Protein AF-A0A1A2ZAD2-F1 (afdb_monomer)

Structure (mmCIF, N/CA/C/O backbone):
data_AF-A0A1A2ZAD2-F1
#
_entry.id   AF-A0A1A2ZAD2-F1
#
loop_
_atom_site.group_PDB
_atom_site.id
_atom_site.type_symbol
_atom_site.label_atom_id
_atom_site.label_alt_id
_atom_site.label_comp_id
_atom_site.label_asym_id
_atom_site.label_entity_id
_atom_site.label_seq_id
_atom_site.pdbx_PDB_ins_code
_atom_site.Cartn_x
_atom_site.Cartn_y
_atom_site.Cartn_z
_atom_site.occupancy
_atom_site.B_iso_or_equiv
_atom_site.auth_seq_id
_atom_site.auth_comp_id
_atom_site.auth_asym_id
_atom_site.auth_atom_id
_atom_site.pdbx_PDB_model_num
ATOM 1 N N . MET A 1 1 ? -36.054 3.143 12.274 1.00 44.72 1 MET A N 1
ATOM 2 C CA . MET A 1 1 ? -34.634 2.884 12.582 1.00 44.72 1 MET A CA 1
ATOM 3 C C . MET A 1 1 ? -34.033 2.183 11.371 1.00 44.72 1 MET A C 1
ATOM 5 O O . MET A 1 1 ? -34.510 1.092 11.079 1.00 44.72 1 MET A O 1
ATOM 9 N N . PRO A 1 2 ? -33.107 2.775 10.603 1.00 43.25 2 PRO A N 1
ATOM 10 C CA . PRO A 1 2 ? -32.398 2.012 9.583 1.00 43.25 2 PRO A CA 1
ATOM 11 C C . PRO A 1 2 ? -31.414 1.070 10.286 1.00 43.25 2 PRO A C 1
ATOM 13 O O . PRO A 1 2 ? -30.566 1.499 11.063 1.00 43.25 2 PRO A O 1
ATOM 16 N N . THR A 1 3 ? -31.582 -0.229 10.075 1.00 46.31 3 THR A N 1
ATOM 17 C CA . THR A 1 3 ? -30.638 -1.258 10.509 1.00 46.31 3 THR A CA 1
ATOM 18 C C . THR A 1 3 ? -29.431 -1.220 9.578 1.00 46.31 3 THR A C 1
ATOM 20 O O . THR A 1 3 ? -29.553 -1.602 8.414 1.00 46.31 3 THR A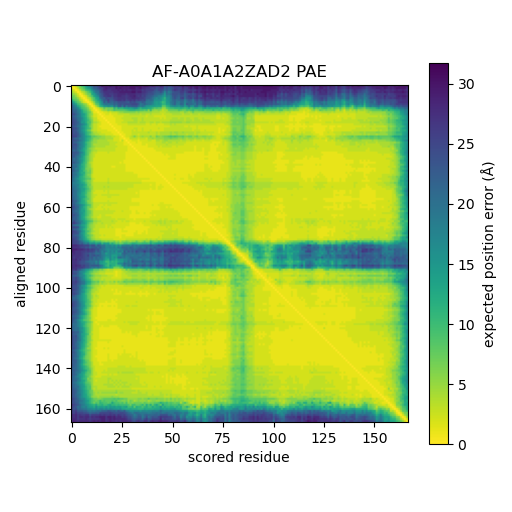 O 1
ATOM 23 N N . SER A 1 4 ? -28.281 -0.750 10.070 1.00 43.94 4 SER A N 1
ATOM 24 C CA . SER A 1 4 ? -27.001 -0.950 9.384 1.00 43.94 4 SER A CA 1
ATOM 25 C C . SER A 1 4 ? -26.745 -2.446 9.262 1.00 43.94 4 SER A C 1
ATOM 27 O O . SER A 1 4 ? -26.632 -3.148 10.267 1.00 43.94 4 SER A O 1
ATOM 29 N N . VAL A 1 5 ? -26.679 -2.931 8.028 1.00 46.56 5 VAL A N 1
ATOM 30 C CA . VAL A 1 5 ? -26.198 -4.278 7.728 1.00 46.56 5 VAL A CA 1
ATOM 31 C C . VAL A 1 5 ? -24.682 -4.259 7.957 1.00 46.56 5 VAL A C 1
ATOM 33 O O . VAL A 1 5 ? -24.026 -3.354 7.436 1.00 46.56 5 VAL A O 1
ATOM 36 N N . PRO A 1 6 ? -24.104 -5.185 8.741 1.00 48.28 6 PRO A N 1
ATOM 37 C CA . PRO A 1 6 ? -22.655 -5.307 8.839 1.00 48.28 6 PRO A CA 1
ATOM 38 C C . PRO A 1 6 ? -22.081 -5.541 7.439 1.00 48.28 6 PRO A C 1
ATOM 40 O O . PRO A 1 6 ? -22.598 -6.381 6.698 1.00 48.28 6 PRO A O 1
ATOM 43 N N . GLY A 1 7 ? -21.040 -4.792 7.070 1.00 44.22 7 GLY A N 1
ATOM 44 C CA . GLY A 1 7 ? -20.277 -5.073 5.855 1.00 44.22 7 GLY A CA 1
ATOM 45 C C . GLY A 1 7 ? -19.719 -6.505 5.875 1.00 44.22 7 GLY A C 1
ATOM 46 O O . GLY A 1 7 ? -19.648 -7.119 6.947 1.00 44.22 7 GLY A O 1
ATOM 47 N N . PRO A 1 8 ? -19.345 -7.066 4.712 1.00 48.44 8 PRO A N 1
ATOM 48 C CA . PRO A 1 8 ? -18.717 -8.381 4.669 1.00 48.44 8 PRO A CA 1
ATOM 49 C C . PRO A 1 8 ? -17.491 -8.409 5.598 1.00 48.44 8 PRO A C 1
ATOM 51 O O . PRO A 1 8 ? -16.818 -7.385 5.749 1.00 48.44 8 PRO A O 1
ATOM 54 N N . PRO A 1 9 ? -17.199 -9.549 6.247 1.00 51.38 9 PRO A N 1
ATOM 55 C CA . PRO A 1 9 ? -16.017 -9.662 7.087 1.00 51.38 9 PRO A CA 1
ATOM 56 C C . PRO A 1 9 ? -14.771 -9.314 6.268 1.00 51.38 9 PRO A C 1
ATOM 58 O O . PRO A 1 9 ? -14.622 -9.765 5.130 1.00 51.38 9 PRO A O 1
ATOM 61 N N . ALA A 1 10 ? -13.893 -8.498 6.854 1.00 56.34 10 ALA A N 1
ATOM 62 C CA . ALA A 1 10 ? -12.577 -8.199 6.305 1.00 56.34 10 ALA A CA 1
ATOM 63 C C . ALA A 1 10 ? -11.880 -9.512 5.923 1.00 56.34 10 ALA A C 1
ATOM 65 O O . ALA A 1 10 ? -11.734 -10.399 6.768 1.00 56.34 10 ALA A O 1
ATOM 66 N N . SER A 1 11 ? -11.490 -9.659 4.655 1.00 65.06 11 SER A N 1
ATOM 67 C CA . SER A 1 11 ? -10.728 -10.836 4.236 1.00 65.06 11 SER A CA 1
ATOM 68 C C . SER A 1 11 ? -9.338 -10.742 4.849 1.00 65.06 11 SER A C 1
ATOM 70 O O . SER A 1 11 ? -8.653 -9.737 4.660 1.00 65.06 11 SER A O 1
ATOM 72 N N . GLN A 1 12 ? -8.960 -11.764 5.618 1.00 80.38 12 GLN A N 1
ATOM 73 C CA . GLN A 1 12 ? -7.599 -11.922 6.125 1.00 80.38 12 GLN A CA 1
ATOM 74 C C . GLN A 1 12 ? -6.603 -11.978 4.952 1.00 80.38 12 GLN A C 1
ATOM 76 O O . GLN A 1 12 ? -7.011 -12.361 3.849 1.00 80.38 12 GLN A O 1
ATOM 81 N N . PRO A 1 13 ? -5.320 -11.632 5.178 1.00 86.38 13 P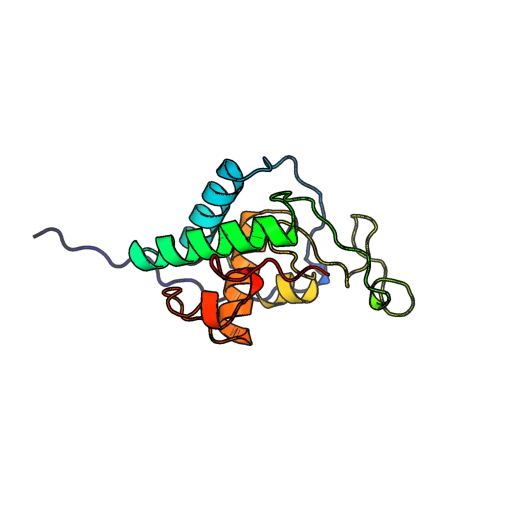RO A N 1
ATOM 82 C CA . PRO A 1 13 ? -4.285 -11.823 4.167 1.00 86.38 13 PRO A CA 1
ATOM 83 C C . PRO A 1 13 ? -4.314 -13.266 3.649 1.00 86.38 13 PRO A C 1
ATOM 85 O O . PRO A 1 13 ? -4.480 -14.204 4.435 1.00 86.38 13 PRO A O 1
ATOM 88 N N . ALA A 1 14 ? -4.151 -13.451 2.341 1.00 93.06 14 ALA A N 1
ATOM 89 C CA . ALA A 1 14 ? -4.018 -14.770 1.734 1.00 93.06 14 ALA A CA 1
ATOM 90 C C . ALA A 1 14 ? -2.701 -14.815 0.958 1.00 93.06 14 ALA A C 1
ATOM 92 O O . ALA A 1 14 ? -2.624 -14.233 -0.123 1.00 93.06 14 ALA A O 1
ATOM 93 N N . PRO A 1 15 ? -1.676 -15.503 1.488 1.00 96.19 15 PRO A N 1
ATOM 94 C CA . PRO A 1 15 ? -0.390 -15.595 0.822 1.00 96.19 15 PRO A CA 1
ATOM 95 C C . PRO A 1 15 ? -0.516 -16.168 -0.593 1.00 96.19 15 PRO A C 1
ATOM 97 O O . PRO A 1 15 ? -1.208 -17.169 -0.805 1.00 96.19 15 PRO A O 1
ATOM 100 N N . ILE A 1 16 ? 0.221 -15.587 -1.535 1.00 96.31 16 ILE A N 1
ATOM 101 C CA . ILE A 1 16 ? 0.441 -16.148 -2.872 1.00 96.31 16 ILE A CA 1
ATOM 102 C C . ILE A 1 16 ? 1.865 -16.719 -2.972 1.00 96.31 16 ILE A C 1
ATOM 104 O O . ILE A 1 16 ? 2.761 -16.277 -2.249 1.00 96.31 16 ILE A O 1
ATOM 108 N N . PRO A 1 17 ? 2.123 -17.709 -3.845 1.00 94.06 17 PRO A N 1
ATOM 109 C CA . PRO A 1 17 ? 3.487 -18.123 -4.161 1.00 94.06 17 PRO A CA 1
ATOM 110 C C . PRO A 1 17 ? 4.298 -16.958 -4.743 1.00 94.06 17 PRO A C 1
ATOM 112 O O . PRO A 1 17 ? 3.786 -16.182 -5.547 1.00 94.06 17 PRO A O 1
ATOM 115 N N . VAL A 1 18 ? 5.577 -16.844 -4.373 1.00 90.56 18 VAL A N 1
ATOM 116 C CA . VAL A 1 18 ? 6.450 -15.748 -4.843 1.00 90.56 18 VAL A CA 1
ATOM 117 C C . VAL A 1 18 ? 6.627 -15.766 -6.368 1.00 90.56 18 VAL A C 1
ATOM 119 O O . VAL A 1 18 ? 6.774 -14.711 -6.976 1.00 90.56 18 VAL A O 1
ATOM 122 N N . ASP A 1 19 ? 6.566 -16.939 -7.005 1.00 90.44 19 ASP A N 1
ATOM 123 C CA . ASP A 1 19 ? 6.601 -17.076 -8.469 1.00 90.44 19 ASP A CA 1
ATOM 124 C C . ASP A 1 19 ? 5.338 -16.552 -9.178 1.00 90.44 19 ASP A C 1
ATOM 126 O O . ASP A 1 19 ? 5.356 -16.378 -10.393 1.00 90.44 19 ASP A O 1
ATOM 130 N N . GLN A 1 20 ? 4.263 -16.267 -8.433 1.00 94.00 20 GLN A N 1
ATOM 131 C CA . GLN A 1 20 ? 3.042 -15.645 -8.955 1.00 94.00 20 GLN A CA 1
ATOM 132 C C . GLN A 1 20 ? 3.024 -14.121 -8.803 1.00 94.00 20 GLN A C 1
ATOM 134 O O . GLN A 1 20 ? 2.030 -13.498 -9.183 1.00 94.00 20 GLN A O 1
ATOM 139 N N . VAL A 1 21 ? 4.074 -13.522 -8.232 1.00 94.81 21 VAL A N 1
ATOM 140 C CA . VAL A 1 21 ? 4.222 -12.064 -8.193 1.00 94.81 21 VAL A CA 1
ATOM 141 C C . VAL A 1 21 ? 4.547 -11.571 -9.595 1.00 94.81 21 VAL A C 1
ATOM 143 O O . VAL A 1 21 ? 5.486 -12.049 -10.228 1.00 94.81 21 VAL A O 1
ATOM 146 N N . ASP A 1 22 ? 3.761 -10.607 -10.057 1.00 95.88 22 ASP A N 1
ATOM 147 C CA . ASP A 1 22 ? 3.957 -9.934 -11.334 1.00 95.88 22 ASP A CA 1
ATOM 148 C 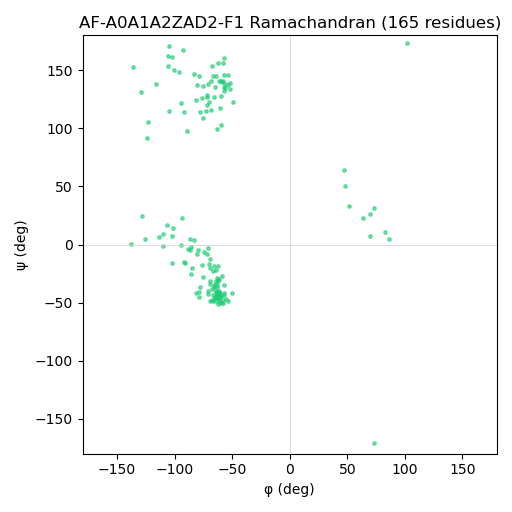C . ASP A 1 22 ? 4.735 -8.623 -11.136 1.00 95.88 22 ASP A C 1
ATOM 150 O O . ASP A 1 22 ? 4.643 -7.987 -10.080 1.00 95.88 22 ASP A O 1
ATOM 154 N N . TYR A 1 23 ? 5.525 -8.245 -12.141 1.00 94.88 23 TYR A N 1
ATOM 155 C CA . TYR A 1 23 ? 6.460 -7.117 -12.079 1.00 94.88 23 TYR A CA 1
ATOM 156 C C . TYR A 1 23 ? 6.279 -6.150 -13.256 1.00 94.88 23 TYR A C 1
ATOM 158 O O . TYR A 1 23 ? 7.211 -5.434 -13.622 1.00 94.88 23 TYR A O 1
ATOM 166 N N . ASP A 1 24 ? 5.097 -6.110 -13.872 1.00 95.50 24 ASP A N 1
ATOM 167 C CA . ASP A 1 24 ? 4.826 -5.151 -14.939 1.00 95.50 24 ASP A CA 1
ATOM 168 C C . ASP A 1 24 ? 4.669 -3.735 -14.367 1.00 95.50 24 ASP A C 1
ATOM 170 O O . ASP A 1 24 ? 3.723 -3.434 -13.637 1.00 95.50 24 ASP A O 1
ATOM 174 N N . GLN A 1 25 ? 5.585 -2.830 -14.716 1.00 94.00 25 GLN A N 1
ATOM 175 C CA . GLN A 1 25 ? 5.431 -1.417 -14.376 1.00 94.00 25 GLN A CA 1
ATOM 176 C C . GLN A 1 25 ? 4.128 -0.864 -14.958 1.00 94.00 25 GLN A C 1
ATOM 178 O O . GLN A 1 25 ? 3.726 -1.167 -16.084 1.00 94.00 25 GLN A O 1
ATOM 183 N N . THR A 1 26 ? 3.458 -0.023 -14.181 1.00 92.88 26 THR A N 1
ATOM 184 C CA . THR A 1 26 ? 2.110 0.444 -14.504 1.00 92.88 26 THR A CA 1
ATOM 185 C C . THR A 1 26 ? 2.126 1.865 -15.064 1.00 92.88 26 THR A C 1
ATOM 187 O O . THR A 1 26 ? 3.075 2.621 -14.880 1.00 92.88 26 THR A O 1
ATOM 190 N N . SER A 1 27 ? 1.046 2.271 -15.736 1.00 95.25 27 SER A N 1
ATOM 191 C CA . SER A 1 27 ? 0.808 3.682 -16.104 1.00 95.25 27 SER A CA 1
ATOM 192 C C . SER A 1 27 ? -0.040 4.420 -15.058 1.00 95.25 27 SER A C 1
ATOM 194 O O . SER A 1 27 ? -0.718 5.394 -15.386 1.00 95.25 27 SER A O 1
ATOM 196 N N . ASN A 1 28 ? -0.056 3.923 -13.816 1.00 95.75 28 ASN A N 1
ATOM 197 C CA . ASN A 1 28 ? -0.818 4.522 -12.728 1.00 95.75 28 ASN A CA 1
ATOM 198 C C . ASN A 1 28 ? -0.289 5.924 -12.408 1.00 95.75 28 ASN A C 1
ATOM 200 O O . ASN A 1 28 ? 0.908 6.196 -12.493 1.00 95.75 28 ASN A O 1
ATOM 204 N N . ALA A 1 29 ? -1.197 6.826 -12.037 1.00 96.88 29 ALA A N 1
ATOM 205 C CA . ALA A 1 29 ? -0.831 8.191 -11.692 1.00 96.88 29 ALA A CA 1
ATOM 206 C C . ALA A 1 29 ? 0.036 8.217 -10.425 1.00 96.88 29 ALA A C 1
ATOM 208 O O . ALA A 1 29 ? -0.291 7.552 -9.440 1.00 96.88 29 ALA A O 1
ATOM 209 N N . ALA A 1 30 ? 1.107 9.009 -10.464 1.00 96.44 30 ALA A N 1
ATOM 210 C CA . ALA A 1 30 ? 1.959 9.315 -9.322 1.00 96.44 30 ALA A CA 1
ATOM 211 C C . ALA A 1 30 ? 1.499 10.597 -8.612 1.00 96.44 30 ALA A C 1
ATOM 213 O O . ALA A 1 30 ? 0.711 11.384 -9.145 1.00 96.44 30 ALA A O 1
ATOM 214 N N . GLY A 1 31 ? 2.039 10.834 -7.419 1.00 97.25 31 GLY A N 1
ATOM 215 C CA . GLY A 1 31 ? 1.789 12.048 -6.648 1.00 97.25 31 GLY A CA 1
ATOM 216 C C . GLY A 1 31 ? 0.779 11.872 -5.508 1.00 97.25 31 GLY A C 1
ATOM 217 O O . GLY A 1 31 ? 0.161 10.814 -5.350 1.00 97.25 31 GLY A O 1
ATOM 218 N N . PRO A 1 32 ? 0.617 12.917 -4.679 1.00 96.31 32 PRO A N 1
ATOM 219 C CA . PRO A 1 32 ? -0.097 12.815 -3.410 1.00 96.31 32 PRO A CA 1
ATOM 220 C C . PRO A 1 32 ? -1.595 12.551 -3.582 1.00 96.31 32 PRO A C 1
ATOM 222 O O . PRO A 1 32 ? -2.168 11.784 -2.818 1.00 96.31 32 PRO A O 1
ATOM 225 N N . GLU A 1 33 ? -2.244 13.158 -4.577 1.00 97.56 33 GLU A N 1
ATOM 226 C CA . GLU A 1 33 ? -3.689 13.001 -4.796 1.00 97.56 33 GLU A CA 1
ATOM 227 C C . GLU A 1 33 ? -4.040 11.574 -5.230 1.00 97.56 33 GLU A C 1
ATOM 229 O O . GLU A 1 33 ? -4.907 10.948 -4.624 1.00 97.56 33 GLU A O 1
ATOM 234 N N . ALA A 1 34 ? -3.311 11.033 -6.211 1.00 97.94 34 ALA A N 1
ATOM 235 C CA . ALA A 1 34 ? -3.483 9.652 -6.656 1.00 97.94 34 ALA A CA 1
ATOM 236 C C . ALA A 1 34 ? -3.172 8.656 -5.530 1.00 97.94 34 ALA A C 1
ATOM 238 O O . ALA A 1 34 ? -3.919 7.709 -5.309 1.00 97.94 34 ALA A O 1
ATOM 239 N N . THR A 1 35 ? -2.117 8.913 -4.752 1.00 98.19 35 THR A N 1
ATOM 240 C CA . THR A 1 35 ? -1.755 8.056 -3.617 1.00 98.19 35 THR A CA 1
ATOM 241 C C . THR A 1 35 ? -2.863 7.975 -2.571 1.00 98.19 35 THR A C 1
ATOM 243 O O . THR A 1 35 ? -3.162 6.885 -2.090 1.00 98.19 35 THR A O 1
ATOM 246 N N . ARG A 1 36 ? -3.516 9.096 -2.242 1.00 98.38 36 ARG A N 1
ATOM 247 C CA . ARG A 1 36 ? -4.649 9.100 -1.301 1.00 98.38 36 ARG A CA 1
ATOM 248 C C . ARG A 1 36 ? -5.813 8.255 -1.816 1.00 98.38 36 ARG A C 1
ATOM 250 O O . ARG A 1 36 ? -6.405 7.523 -1.032 1.00 98.38 36 ARG A O 1
ATOM 257 N N . ASP A 1 37 ? -6.103 8.311 -3.113 1.00 98.56 37 ASP A N 1
ATOM 258 C CA . ASP A 1 37 ? -7.128 7.463 -3.732 1.00 98.56 37 ASP A CA 1
ATOM 259 C C . ASP A 1 37 ? -6.775 5.969 -3.614 1.00 98.56 37 ASP A C 1
ATOM 261 O O . ASP A 1 37 ? -7.595 5.171 -3.162 1.00 98.56 37 ASP A O 1
ATOM 265 N N . TYR A 1 38 ? -5.523 5.585 -3.888 1.00 98.69 38 TYR A N 1
ATOM 266 C CA . TYR A 1 38 ? -5.088 4.192 -3.733 1.00 98.69 38 TYR A CA 1
ATOM 267 C C . TYR A 1 38 ? -5.107 3.710 -2.278 1.00 98.69 38 TYR A C 1
ATOM 269 O O . TYR A 1 38 ? -5.449 2.554 -2.026 1.00 98.69 38 TYR A O 1
ATOM 277 N N . ILE A 1 39 ? -4.766 4.577 -1.315 1.00 98.69 39 ILE A N 1
ATOM 278 C CA . ILE A 1 39 ? -4.887 4.259 0.114 1.00 98.69 39 ILE A CA 1
ATOM 279 C C . ILE A 1 39 ? -6.353 3.990 0.463 1.00 98.69 39 ILE A C 1
ATOM 281 O O . ILE A 1 39 ? -6.647 2.992 1.117 1.00 98.69 39 ILE A O 1
ATOM 285 N N . ASP A 1 40 ? -7.279 4.833 0.004 1.00 98.44 40 ASP A N 1
ATOM 286 C CA . ASP A 1 40 ? -8.711 4.660 0.257 1.00 98.44 40 ASP A CA 1
ATOM 287 C C . ASP A 1 40 ? -9.240 3.336 -0.330 1.00 98.44 40 ASP A C 1
ATOM 289 O O . ASP A 1 40 ? -9.894 2.553 0.365 1.00 98.44 40 ASP A O 1
ATOM 293 N N . GLN A 1 41 ? -8.838 3.010 -1.563 1.00 98.50 41 GLN A N 1
ATOM 294 C CA . GLN A 1 41 ? -9.145 1.725 -2.197 1.00 98.50 41 GLN A CA 1
ATOM 295 C C . GLN A 1 41 ? -8.545 0.530 -1.438 1.00 98.50 41 GLN A C 1
ATOM 297 O O . GLN A 1 41 ? -9.205 -0.498 -1.277 1.00 98.50 41 GLN A O 1
ATOM 302 N N . ALA A 1 42 ? -7.310 0.634 -0.939 1.00 98.44 42 ALA A N 1
ATOM 303 C CA . ALA A 1 42 ? -6.695 -0.422 -0.134 1.00 98.44 42 ALA A CA 1
ATOM 304 C C . ALA A 1 42 ? -7.457 -0.636 1.185 1.00 98.44 42 ALA A C 1
ATOM 306 O O . ALA A 1 42 ? -7.703 -1.777 1.585 1.00 98.44 42 ALA A O 1
ATOM 307 N N . LEU A 1 43 ? -7.909 0.446 1.827 1.00 98.00 43 LEU A N 1
ATOM 308 C CA . LEU A 1 43 ? -8.744 0.388 3.029 1.00 98.00 43 LEU A CA 1
ATOM 309 C C . LEU A 1 43 ? -10.097 -0.283 2.757 1.00 98.00 43 LEU A C 1
ATOM 311 O O . LEU A 1 43 ? -10.566 -1.055 3.599 1.00 98.00 43 LEU A O 1
ATOM 315 N N . ASP A 1 44 ? -10.692 -0.073 1.580 1.00 97.50 44 ASP A N 1
ATOM 316 C CA . ASP A 1 44 ? -11.892 -0.800 1.148 1.00 97.50 44 ASP A CA 1
ATOM 317 C C . ASP A 1 44 ? -11.630 -2.298 0.983 1.00 97.50 44 ASP A C 1
ATOM 319 O O . ASP A 1 44 ? -12.402 -3.119 1.482 1.00 97.50 44 ASP A O 1
ATOM 323 N N . LYS A 1 45 ? -10.514 -2.673 0.347 1.00 96.75 45 LYS A N 1
ATOM 324 C CA . LYS A 1 45 ? -10.112 -4.082 0.172 1.00 96.75 45 LYS A CA 1
ATOM 325 C C . LYS A 1 45 ? -9.844 -4.775 1.499 1.00 96.75 45 LYS A C 1
ATOM 327 O O . LYS A 1 45 ? -10.155 -5.956 1.656 1.00 96.75 45 LYS A O 1
ATOM 332 N N . LEU A 1 46 ? -9.309 -4.030 2.458 1.00 95.44 46 LEU A N 1
ATOM 333 C CA . LEU A 1 46 ? -9.114 -4.491 3.821 1.00 95.44 46 LEU A CA 1
ATOM 334 C C . LEU A 1 46 ? -10.421 -4.507 4.611 1.00 95.44 46 LEU A C 1
ATOM 336 O O . LEU A 1 46 ? -10.456 -5.153 5.648 1.00 95.44 46 LEU A O 1
ATOM 340 N N . GLY A 1 47 ? -11.485 -3.819 4.190 1.00 96.00 47 GLY A N 1
ATOM 341 C CA . GLY A 1 47 ? -12.742 -3.696 4.938 1.00 96.00 47 GLY A CA 1
ATOM 342 C C . GLY A 1 47 ? -12.643 -2.775 6.161 1.00 96.00 47 GLY A C 1
ATOM 343 O O . GLY A 1 47 ? -13.275 -3.039 7.187 1.00 96.00 47 GLY A O 1
ATOM 344 N N . ILE A 1 48 ? -11.793 -1.745 6.114 1.00 95.88 48 ILE A N 1
ATOM 345 C CA . ILE A 1 48 ? -11.672 -0.724 7.167 1.00 95.88 48 ILE A CA 1
ATOM 346 C C . ILE A 1 48 ? -12.665 0.396 6.852 1.00 95.88 48 ILE A C 1
ATOM 348 O O . ILE A 1 48 ? -12.389 1.277 6.043 1.00 95.88 48 ILE A O 1
ATOM 352 N N . THR A 1 49 ? -13.837 0.361 7.483 1.00 95.69 49 THR A N 1
ATOM 353 C CA . THR A 1 49 ? -14.930 1.313 7.205 1.00 95.69 49 THR A CA 1
ATOM 354 C C . THR A 1 49 ? -15.072 2.420 8.247 1.00 95.69 49 THR A C 1
ATOM 356 O O . THR A 1 49 ? -15.766 3.402 7.999 1.00 95.69 49 THR A O 1
ATOM 359 N N . ASP A 1 50 ? -14.466 2.264 9.427 1.00 97.19 50 ASP A N 1
ATOM 360 C CA . ASP A 1 50 ? -14.499 3.296 10.466 1.00 97.19 50 ASP A CA 1
ATOM 361 C C . ASP A 1 50 ? -13.738 4.548 10.006 1.00 97.19 50 ASP A C 1
ATOM 363 O O . ASP A 1 50 ? -12.580 4.467 9.600 1.00 97.19 50 ASP A O 1
ATOM 367 N N . LEU A 1 51 ? -14.387 5.711 10.072 1.00 96.69 51 LEU A N 1
ATOM 368 C CA . LEU A 1 51 ? -13.839 6.952 9.519 1.00 96.69 51 LEU A CA 1
ATOM 369 C C . LEU A 1 51 ? -12.582 7.422 10.259 1.00 96.69 51 LEU A C 1
ATOM 371 O O . LEU A 1 51 ? -11.664 7.941 9.627 1.00 96.69 51 LEU A O 1
ATOM 375 N N . ALA A 1 52 ? -12.517 7.230 11.580 1.00 97.12 52 ALA A N 1
ATOM 376 C CA . ALA A 1 52 ? -11.347 7.625 12.356 1.00 97.12 52 ALA A CA 1
ATOM 377 C C . ALA A 1 52 ? -10.152 6.713 12.050 1.00 97.12 52 ALA A C 1
ATOM 379 O O . ALA A 1 52 ? -9.034 7.200 11.890 1.00 97.12 52 ALA A O 1
ATOM 380 N N . ALA A 1 53 ? -10.392 5.408 11.902 1.00 97.25 53 ALA A N 1
ATOM 381 C CA . ALA A 1 53 ? -9.382 4.460 11.458 1.00 97.25 53 ALA A CA 1
ATOM 382 C C . ALA A 1 53 ? -8.863 4.806 10.060 1.00 97.25 53 ALA A C 1
ATOM 384 O O . ALA A 1 53 ? -7.651 4.913 9.871 1.00 97.25 53 ALA A O 1
ATOM 385 N N . ARG A 1 54 ? -9.763 5.041 9.095 1.00 98.25 54 ARG A N 1
ATOM 386 C CA . ARG A 1 54 ? -9.376 5.427 7.729 1.00 98.25 54 ARG A CA 1
ATOM 387 C C . ARG A 1 54 ? -8.523 6.688 7.722 1.00 98.25 54 ARG A C 1
ATOM 389 O O . ARG A 1 54 ? -7.500 6.704 7.052 1.00 98.25 54 ARG A O 1
ATOM 396 N N . GLN A 1 55 ? -8.890 7.704 8.506 1.00 97.62 55 GLN A N 1
ATOM 397 C CA . GLN A 1 55 ? -8.112 8.939 8.605 1.00 97.62 55 GLN A CA 1
ATOM 398 C C . GLN A 1 55 ? -6.685 8.687 9.122 1.00 97.62 55 GLN A C 1
ATOM 400 O O . GLN A 1 55 ? -5.731 9.177 8.530 1.00 97.62 55 GLN A O 1
ATOM 405 N N . ARG A 1 56 ? -6.512 7.870 10.169 1.00 97.38 56 ARG A N 1
ATOM 406 C CA . ARG A 1 56 ? -5.177 7.552 10.717 1.00 97.38 56 ARG A CA 1
ATOM 407 C C . ARG A 1 56 ? -4.300 6.799 9.723 1.00 97.38 56 ARG A C 1
ATOM 409 O O . ARG A 1 56 ? -3.127 7.132 9.570 1.00 97.38 56 ARG A O 1
ATOM 416 N N . TRP A 1 57 ? -4.867 5.806 9.038 1.00 97.94 57 TRP A N 1
ATOM 417 C CA . TRP A 1 57 ? -4.158 5.095 7.975 1.00 97.94 57 TRP A CA 1
ATOM 418 C C . TRP A 1 57 ? -3.815 6.024 6.811 1.00 97.94 57 TRP A C 1
ATOM 420 O O . TRP A 1 57 ? -2.690 5.977 6.325 1.00 97.94 57 TRP A O 1
ATOM 430 N N . MET A 1 58 ? -4.745 6.895 6.407 1.00 98.12 58 MET A N 1
ATOM 431 C CA . MET A 1 58 ? -4.538 7.886 5.350 1.00 98.12 58 MET A CA 1
ATOM 432 C C . MET A 1 58 ? -3.362 8.807 5.662 1.00 98.12 58 MET A C 1
ATOM 434 O O . MET A 1 58 ? -2.474 8.968 4.825 1.00 98.12 58 MET A O 1
ATOM 438 N N . ASP A 1 59 ? -3.333 9.383 6.862 1.00 96.25 59 ASP A N 1
ATOM 439 C CA . ASP A 1 59 ? -2.267 10.295 7.272 1.00 96.25 59 ASP A CA 1
ATOM 440 C C . ASP A 1 59 ? -0.918 9.566 7.320 1.00 96.25 59 ASP A C 1
ATOM 442 O O . ASP A 1 59 ? 0.048 10.011 6.697 1.00 96.25 59 ASP A O 1
ATOM 446 N N . GLY A 1 60 ? -0.870 8.396 7.965 1.00 96.25 60 GLY A N 1
ATOM 447 C CA . GLY A 1 60 ? 0.367 7.629 8.097 1.00 96.25 60 GLY A CA 1
ATOM 448 C C . GLY A 1 60 ? 0.920 7.124 6.763 1.00 96.25 60 GLY A C 1
ATOM 449 O O . GLY A 1 60 ? 2.109 7.283 6.484 1.00 96.25 60 GLY A O 1
ATOM 450 N N . TYR A 1 61 ? 0.072 6.560 5.899 1.00 97.50 61 TYR A N 1
ATOM 451 C CA . TYR A 1 61 ? 0.517 6.031 4.606 1.00 97.50 61 TYR A CA 1
ATOM 452 C C . TYR A 1 61 ? 0.808 7.127 3.585 1.00 97.50 61 TYR A C 1
ATOM 454 O O . TYR A 1 61 ? 1.695 6.936 2.759 1.00 97.50 61 TYR A O 1
ATOM 462 N N . THR A 1 62 ? 0.160 8.293 3.655 1.00 96.75 62 THR A N 1
ATOM 463 C CA . THR A 1 62 ? 0.571 9.438 2.824 1.00 96.75 62 THR A CA 1
ATOM 464 C C . THR A 1 62 ? 2.000 9.861 3.180 1.00 96.75 62 THR A C 1
ATOM 466 O O . THR A 1 62 ? 2.831 10.040 2.294 1.00 96.75 62 THR A O 1
ATOM 469 N N . THR A 1 63 ? 2.337 9.956 4.469 1.00 94.31 63 THR A N 1
ATOM 470 C CA . THR A 1 63 ? 3.707 10.286 4.895 1.00 94.31 63 THR A CA 1
ATOM 471 C C . THR A 1 63 ? 4.710 9.194 4.542 1.00 94.31 63 THR A C 1
ATOM 473 O O . THR A 1 63 ? 5.796 9.501 4.051 1.00 94.31 63 THR A O 1
ATOM 476 N N . MET A 1 64 ? 4.358 7.928 4.766 1.00 94.25 64 MET A N 1
ATOM 477 C CA . MET A 1 64 ? 5.245 6.808 4.464 1.00 94.25 64 MET A CA 1
ATOM 478 C C . MET A 1 64 ? 5.555 6.746 2.965 1.00 94.25 64 MET A C 1
ATOM 480 O O . MET A 1 64 ? 6.714 6.760 2.578 1.00 94.25 64 MET A O 1
ATOM 484 N N . THR A 1 65 ? 4.536 6.776 2.105 1.00 95.81 65 THR A N 1
ATOM 485 C CA . THR A 1 65 ? 4.722 6.696 0.643 1.00 95.81 65 THR A CA 1
ATOM 486 C C . THR A 1 65 ? 5.501 7.883 0.069 1.00 95.81 65 THR A C 1
ATOM 488 O O . THR A 1 65 ? 6.283 7.704 -0.864 1.00 95.81 65 THR A O 1
ATOM 491 N N . LEU A 1 66 ? 5.384 9.082 0.653 1.00 95.38 66 LEU A N 1
ATOM 492 C CA . LEU A 1 66 ? 6.262 10.205 0.311 1.00 95.38 66 LEU A CA 1
ATOM 493 C C . LEU A 1 66 ? 7.738 9.860 0.537 1.00 95.38 66 LEU A C 1
ATOM 495 O O . LEU A 1 66 ? 8.572 10.130 -0.322 1.00 95.38 66 LEU A O 1
ATOM 499 N N . ARG A 1 67 ? 8.056 9.296 1.704 1.00 92.25 67 ARG A N 1
ATOM 500 C CA . ARG A 1 67 ? 9.432 8.984 2.114 1.00 92.25 67 ARG A CA 1
ATOM 501 C C . ARG A 1 67 ? 10.010 7.819 1.323 1.00 92.25 67 ARG A C 1
ATOM 503 O O . ARG A 1 67 ? 11.151 7.894 0.886 1.00 92.25 67 ARG A O 1
ATOM 510 N N . GLU A 1 68 ? 9.201 6.788 1.115 1.00 90.38 68 GLU A N 1
ATOM 511 C CA . GLU A 1 68 ? 9.630 5.531 0.509 1.00 90.38 68 GLU A CA 1
ATOM 512 C C . GLU A 1 68 ? 9.769 5.611 -1.015 1.00 90.38 68 GLU A C 1
ATOM 514 O O . GLU A 1 68 ? 10.656 4.991 -1.593 1.00 90.38 68 GLU A O 1
ATOM 519 N N . SER A 1 69 ? 8.890 6.354 -1.688 1.00 95.12 69 SER A N 1
ATOM 520 C CA . SER A 1 69 ? 8.797 6.318 -3.154 1.00 95.12 69 SER A CA 1
ATOM 521 C C . SER A 1 69 ? 8.615 7.684 -3.803 1.00 95.12 69 SER A C 1
ATOM 523 O O . SER A 1 69 ? 8.490 7.760 -5.021 1.00 95.12 69 SER A O 1
ATOM 525 N N . SER A 1 70 ? 8.558 8.775 -3.029 1.00 96.44 70 SER A N 1
ATOM 526 C CA . SER A 1 70 ? 8.137 10.087 -3.548 1.00 96.44 70 SER A CA 1
ATOM 527 C C . SER A 1 70 ? 6.797 10.024 -4.302 1.00 96.44 70 SER A C 1
ATOM 529 O O . SER A 1 70 ? 6.577 10.775 -5.253 1.00 96.44 70 SER A O 1
ATOM 531 N N . TYR A 1 71 ? 5.898 9.133 -3.858 1.00 97.44 71 TYR A N 1
ATOM 532 C CA . TYR A 1 71 ? 4.606 8.831 -4.484 1.00 97.44 71 TYR A CA 1
ATOM 533 C C . TYR A 1 71 ? 4.668 8.214 -5.891 1.00 97.44 71 TYR A C 1
ATOM 535 O O . TYR A 1 71 ? 3.699 8.345 -6.644 1.00 97.44 71 TYR A O 1
ATOM 543 N N . ASP A 1 72 ? 5.773 7.573 -6.268 1.00 97.88 72 ASP A N 1
ATOM 544 C CA . ASP A 1 72 ? 5.898 6.870 -7.547 1.00 97.88 72 ASP A CA 1
ATOM 545 C C . ASP A 1 72 ? 5.504 5.380 -7.413 1.00 97.88 72 ASP A C 1
ATOM 547 O O . ASP A 1 72 ? 6.209 4.611 -6.749 1.00 97.88 72 ASP A O 1
ATOM 551 N N . PRO A 1 73 ? 4.406 4.926 -8.056 1.00 96.94 73 PRO A N 1
ATOM 552 C CA . PRO A 1 73 ? 4.006 3.520 -8.057 1.00 96.94 73 PRO A CA 1
ATOM 553 C C . PRO A 1 73 ? 5.018 2.579 -8.709 1.00 96.94 73 PRO A C 1
ATOM 555 O O . PRO A 1 73 ? 4.950 1.382 -8.453 1.00 96.94 73 PRO A O 1
ATOM 558 N N . ASN A 1 74 ? 5.945 3.092 -9.522 1.00 96.88 74 ASN A N 1
ATOM 559 C CA . ASN A 1 74 ? 6.982 2.301 -10.182 1.00 96.88 74 ASN A CA 1
ATOM 560 C C . ASN A 1 74 ? 8.355 2.414 -9.506 1.00 96.88 74 ASN A C 1
ATOM 562 O O . ASN A 1 74 ? 9.327 1.871 -10.036 1.00 96.88 74 ASN A O 1
ATOM 566 N N . ALA A 1 75 ? 8.446 3.071 -8.342 1.00 96.12 75 ALA A N 1
ATOM 567 C CA . ALA A 1 75 ? 9.699 3.227 -7.614 1.00 96.12 75 ALA A CA 1
ATOM 568 C C . ALA A 1 75 ? 10.337 1.870 -7.300 1.00 96.12 75 ALA A C 1
ATOM 570 O O . ALA A 1 75 ? 9.671 0.948 -6.822 1.00 96.12 75 ALA A O 1
ATOM 571 N N . VAL A 1 76 ? 11.647 1.773 -7.512 1.00 93.50 76 VAL A N 1
ATOM 572 C CA . VAL A 1 76 ? 12.461 0.612 -7.148 1.00 93.50 76 VAL A CA 1
ATOM 573 C C . VAL A 1 76 ? 13.667 1.096 -6.365 1.00 93.50 76 VAL A C 1
ATOM 575 O O . VAL A 1 76 ? 14.363 2.003 -6.815 1.00 93.50 76 VAL A O 1
ATOM 578 N N . ASN A 1 77 ? 13.930 0.471 -5.222 1.00 89.19 77 ASN A N 1
ATOM 579 C CA . ASN A 1 77 ? 15.189 0.641 -4.508 1.00 89.19 77 ASN A CA 1
ATOM 580 C C . ASN A 1 77 ? 16.055 -0.610 -4.703 1.00 89.19 77 ASN A C 1
ATOM 582 O O . ASN A 1 77 ? 15.696 -1.709 -4.272 1.00 89.19 77 ASN A O 1
ATOM 586 N N . ASP A 1 78 ? 17.190 -0.437 -5.377 1.00 82.25 78 ASP A N 1
ATOM 587 C CA . ASP A 1 78 ? 18.120 -1.492 -5.788 1.00 82.25 78 ASP A CA 1
ATOM 588 C C . ASP A 1 78 ? 19.484 -1.421 -5.081 1.00 82.25 78 ASP A C 1
ATOM 590 O O . ASP A 1 78 ? 20.388 -2.197 -5.392 1.00 82.25 78 ASP A O 1
ATOM 594 N N . TRP A 1 79 ? 19.622 -0.527 -4.097 1.00 69.00 79 TRP A N 1
ATOM 595 C CA . TRP A 1 79 ? 20.875 -0.268 -3.385 1.00 69.00 79 TRP A CA 1
ATOM 596 C C . TRP A 1 79 ? 21.376 -1.456 -2.540 1.00 69.00 79 TRP A C 1
ATOM 598 O O . TRP A 1 79 ? 22.554 -1.512 -2.180 1.00 69.00 79 TRP A O 1
ATOM 608 N N . ASP A 1 80 ? 20.517 -2.426 -2.212 1.00 60.03 80 ASP A N 1
ATOM 609 C CA . ASP A 1 80 ? 20.902 -3.535 -1.338 1.00 60.03 80 ASP A CA 1
ATOM 610 C C . ASP A 1 80 ? 21.765 -4.586 -2.056 1.00 60.03 80 ASP A C 1
ATOM 612 O O . ASP A 1 80 ? 21.380 -5.167 -3.075 1.00 60.03 80 ASP A O 1
ATOM 616 N N . VAL A 1 81 ? 22.931 -4.885 -1.477 1.00 51.88 81 VAL A N 1
ATOM 617 C CA . VAL A 1 81 ? 23.928 -5.823 -2.019 1.00 51.88 81 VAL A CA 1
ATOM 618 C C . VAL A 1 81 ? 23.409 -7.266 -2.100 1.00 51.88 81 VAL A C 1
ATOM 620 O O . VAL A 1 81 ? 23.919 -8.049 -2.900 1.00 51.88 81 VAL A O 1
ATOM 623 N N . ASN A 1 82 ? 22.377 -7.627 -1.322 1.00 53.53 82 ASN A N 1
ATOM 624 C CA . ASN A 1 82 ? 21.702 -8.927 -1.425 1.00 53.53 82 ASN A CA 1
ATOM 625 C C . ASN A 1 82 ? 20.782 -9.046 -2.649 1.00 53.53 82 ASN A C 1
ATOM 627 O O . ASN A 1 82 ? 20.286 -10.134 -2.938 1.00 53.53 82 ASN A O 1
ATOM 631 N N . SER A 1 83 ? 20.578 -7.961 -3.398 1.00 55.56 83 SER A N 1
ATOM 632 C CA . SER A 1 83 ? 19.807 -7.957 -4.645 1.00 55.56 83 SER A CA 1
ATOM 633 C C . SER A 1 83 ? 20.610 -8.452 -5.853 1.00 55.56 83 SER A C 1
ATOM 635 O O . SER A 1 83 ? 20.037 -8.687 -6.922 1.00 55.56 83 SER A O 1
ATOM 637 N N . GLN A 1 84 ? 21.921 -8.660 -5.690 1.00 53.91 84 GLN A N 1
ATOM 638 C CA . GLN A 1 84 ? 22.820 -9.151 -6.733 1.00 53.91 84 GLN A CA 1
ATOM 639 C C . GLN A 1 84 ? 23.109 -10.661 -6.575 1.00 53.91 84 GLN A C 1
ATOM 641 O O . GLN A 1 84 ? 23.077 -11.197 -5.463 1.00 53.91 84 GLN A O 1
ATOM 646 N N . PRO A 1 85 ? 23.372 -11.390 -7.677 1.00 53.66 85 PRO A N 1
ATOM 647 C CA . PRO A 1 85 ? 23.794 -12.790 -7.615 1.00 53.66 85 PRO A CA 1
ATOM 648 C C . PRO A 1 85 ? 25.067 -12.952 -6.763 1.00 53.66 85 PRO A C 1
ATOM 650 O O . PRO A 1 85 ? 25.938 -12.082 -6.824 1.00 53.66 85 PRO A O 1
ATOM 653 N N . PRO A 1 86 ? 25.238 -14.068 -6.026 1.00 56.75 86 PRO A N 1
ATOM 654 C CA . PRO A 1 86 ? 24.409 -15.284 -6.000 1.00 56.75 86 PRO A CA 1
ATOM 655 C C . PRO A 1 86 ? 23.207 -15.249 -5.033 1.00 56.75 86 PRO A C 1
ATOM 657 O O . PRO A 1 86 ? 22.528 -16.258 -4.866 1.00 56.75 86 PRO A O 1
ATOM 660 N N . ASN A 1 87 ? 22.952 -14.117 -4.380 1.00 58.47 87 ASN A N 1
ATOM 661 C CA . ASN A 1 87 ? 22.007 -13.984 -3.262 1.00 58.47 87 ASN A CA 1
ATOM 662 C C . ASN A 1 87 ? 20.569 -13.751 -3.761 1.00 58.47 87 ASN A C 1
ATOM 664 O O . ASN A 1 87 ? 19.597 -13.988 -3.048 1.00 58.47 87 ASN A O 1
ATOM 668 N N . SER A 1 88 ? 20.468 -13.304 -5.012 1.00 63.16 88 SER A N 1
ATOM 669 C CA . SER A 1 88 ? 19.254 -13.073 -5.779 1.00 63.16 88 SER A CA 1
ATOM 670 C C . SER A 1 88 ? 19.238 -14.016 -6.974 1.00 63.16 88 SER A C 1
ATOM 672 O O . SER A 1 88 ? 20.253 -14.205 -7.650 1.00 63.16 88 SER A O 1
ATOM 674 N N . THR A 1 89 ? 18.077 -14.597 -7.261 1.00 63.47 89 THR A N 1
ATOM 675 C CA . THR A 1 89 ? 17.910 -15.499 -8.404 1.00 63.47 89 THR A CA 1
ATOM 676 C C . THR A 1 89 ? 17.745 -14.752 -9.734 1.00 63.47 89 THR A C 1
ATOM 678 O O . THR A 1 89 ? 17.708 -15.401 -10.770 1.00 63.47 89 THR A O 1
ATOM 681 N N . HIS A 1 90 ? 17.663 -13.408 -9.724 1.00 61.81 90 HIS A N 1
ATOM 682 C CA . HIS A 1 90 ? 17.423 -12.564 -10.911 1.00 61.81 90 HIS A CA 1
ATOM 683 C C . HIS A 1 90 ? 16.255 -13.095 -11.774 1.00 61.81 90 HIS A C 1
ATOM 685 O O . HIS A 1 90 ? 16.43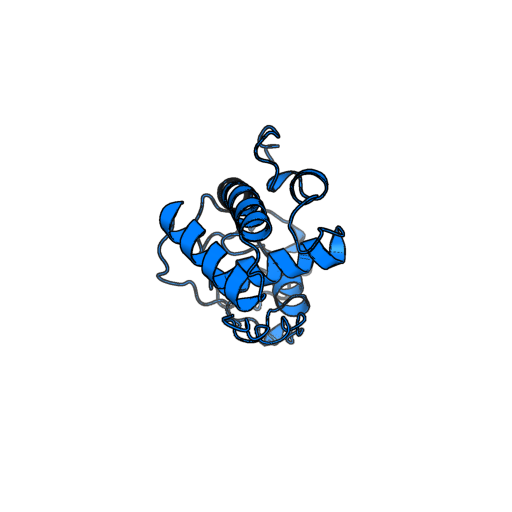3 -13.564 -12.898 1.00 61.81 90 HIS A O 1
ATOM 691 N N . HIS A 1 91 ? 15.041 -13.089 -11.211 1.00 64.25 91 HIS A N 1
ATOM 692 C CA . HIS A 1 91 ? 13.847 -13.645 -11.870 1.00 64.25 91 HIS A CA 1
ATOM 693 C C . HIS A 1 91 ? 12.663 -12.676 -11.982 1.00 64.25 91 HIS A C 1
ATOM 695 O O . HIS A 1 91 ? 11.612 -13.088 -12.462 1.00 64.25 91 HIS A O 1
ATOM 701 N N . ALA A 1 92 ? 12.806 -11.411 -11.582 1.00 80.00 92 ALA A N 1
ATOM 702 C CA . ALA A 1 92 ? 11.763 -10.424 -11.842 1.00 80.00 92 ALA A CA 1
ATOM 703 C C . ALA A 1 92 ? 11.875 -9.903 -13.285 1.00 80.00 92 ALA A C 1
ATOM 705 O O . ALA A 1 92 ? 12.977 -9.659 -13.785 1.00 80.00 92 ALA A O 1
ATOM 706 N N . SER A 1 93 ? 10.737 -9.757 -13.968 1.00 87.25 93 SER A N 1
ATOM 707 C CA . SER A 1 93 ? 10.681 -9.296 -15.365 1.00 87.25 93 SER A CA 1
ATOM 708 C C . SER A 1 93 ? 11.038 -7.815 -15.531 1.00 87.25 93 SER A C 1
ATOM 710 O O . SER A 1 93 ? 11.398 -7.403 -16.632 1.00 87.25 93 SER A O 1
ATOM 712 N N . ASP A 1 94 ? 11.013 -7.044 -14.441 1.00 88.19 94 ASP A N 1
ATOM 713 C CA . ASP A 1 94 ? 11.434 -5.638 -14.363 1.00 88.19 94 ASP A CA 1
ATOM 714 C C . ASP A 1 94 ? 12.961 -5.434 -14.456 1.00 88.19 94 ASP A C 1
ATOM 716 O O . ASP A 1 94 ? 13.427 -4.301 -14.570 1.00 88.19 94 ASP A O 1
ATOM 720 N N . GLY A 1 95 ? 13.747 -6.518 -14.429 1.00 85.31 95 GLY A N 1
ATOM 721 C CA . GLY A 1 95 ? 15.209 -6.479 -14.503 1.00 85.31 95 GLY A CA 1
ATOM 722 C C . GLY A 1 95 ? 15.919 -6.293 -13.158 1.00 85.31 95 GLY A C 1
ATOM 723 O O . GLY A 1 95 ? 17.145 -6.198 -13.145 1.00 85.31 95 GLY A O 1
ATOM 724 N N . TYR A 1 96 ? 15.190 -6.280 -12.038 1.00 85.44 96 TYR A N 1
ATOM 725 C CA . TYR A 1 96 ? 15.741 -6.116 -10.691 1.00 85.44 96 TYR A CA 1
ATOM 726 C C . TYR A 1 96 ? 15.756 -7.430 -9.891 1.00 85.44 96 TYR A C 1
ATOM 728 O O . TYR A 1 96 ? 15.056 -8.402 -10.179 1.00 85.44 96 TYR A O 1
ATOM 736 N N . GLY A 1 97 ? 16.555 -7.485 -8.824 1.00 83.38 97 GLY A N 1
ATOM 737 C CA . GLY A 1 97 ? 16.611 -8.650 -7.937 1.00 83.38 97 GLY A CA 1
ATOM 738 C C . GLY A 1 97 ? 15.315 -8.860 -7.148 1.00 83.38 97 GLY A C 1
ATOM 739 O O . GLY A 1 97 ? 14.597 -7.909 -6.843 1.00 83.38 97 GLY A O 1
ATOM 740 N N . ASN A 1 98 ? 15.017 -10.095 -6.738 1.00 79.81 98 ASN A N 1
ATOM 741 C CA . ASN A 1 98 ? 13.850 -10.396 -5.888 1.00 79.81 98 ASN A CA 1
ATOM 742 C C . ASN A 1 98 ? 13.993 -9.885 -4.436 1.00 79.81 98 ASN A C 1
ATOM 744 O O . ASN A 1 98 ? 13.058 -10.025 -3.652 1.00 79.81 98 ASN A O 1
ATOM 748 N N . GLY A 1 99 ? 15.144 -9.297 -4.092 1.00 82.75 99 GLY A N 1
ATOM 749 C CA . GLY A 1 99 ? 15.392 -8.569 -2.846 1.00 82.75 99 GLY A CA 1
ATOM 750 C C . GLY A 1 99 ? 15.100 -7.064 -2.914 1.00 82.75 99 GLY A C 1
ATOM 751 O O . GLY A 1 99 ? 14.955 -6.450 -1.863 1.00 82.75 99 GLY A O 1
ATOM 752 N N . CYS A 1 100 ? 14.969 -6.474 -4.110 1.00 87.94 100 CYS A N 1
ATOM 753 C CA . CYS A 1 100 ? 14.683 -5.042 -4.247 1.00 87.94 100 CYS A CA 1
ATOM 754 C C . CYS A 1 100 ? 13.265 -4.710 -3.758 1.00 87.94 100 CYS A C 1
ATOM 756 O O . CYS A 1 100 ? 12.313 -5.452 -4.026 1.00 87.94 100 CYS A O 1
ATOM 758 N N . SER A 1 101 ? 13.087 -3.580 -3.084 1.00 91.88 101 SER A N 1
ATOM 759 C CA . SER A 1 101 ? 11.752 -3.083 -2.752 1.00 91.88 101 SER A CA 1
ATOM 760 C C . SER A 1 101 ? 11.138 -2.315 -3.919 1.00 91.88 101 SER A C 1
ATOM 762 O O . SER A 1 101 ? 11.849 -1.678 -4.699 1.00 91.88 101 SER A O 1
ATOM 764 N N . ARG A 1 102 ? 9.811 -2.408 -4.060 1.00 95.25 102 ARG A N 1
ATOM 765 C CA . ARG A 1 102 ? 9.052 -1.858 -5.190 1.00 95.25 102 ARG A CA 1
ATOM 766 C C . ARG A 1 102 ? 7.778 -1.147 -4.750 1.00 95.25 102 ARG A C 1
ATOM 768 O O . ARG A 1 102 ? 7.153 -1.515 -3.750 1.00 95.25 102 ARG A O 1
ATOM 775 N N . GLY A 1 103 ? 7.361 -0.192 -5.570 1.00 97.12 103 GLY A N 1
ATOM 776 C CA . GLY A 1 103 ? 6.079 0.492 -5.475 1.00 97.12 103 GLY A CA 1
ATOM 777 C C . GLY A 1 103 ? 5.980 1.487 -4.325 1.00 97.12 103 GLY A C 1
ATOM 778 O O . GLY A 1 103 ? 6.967 1.800 -3.653 1.00 97.12 103 GLY A O 1
ATOM 779 N N . LEU A 1 104 ? 4.760 1.987 -4.108 1.00 97.81 104 LEU A N 1
ATOM 780 C CA . LEU A 1 104 ? 4.497 3.119 -3.215 1.00 97.81 104 LEU A CA 1
ATOM 781 C C . LEU A 1 104 ? 4.985 2.898 -1.781 1.00 97.81 104 LEU A C 1
ATOM 783 O O . LEU A 1 104 ? 5.540 3.812 -1.173 1.00 97.81 104 LEU A O 1
ATOM 787 N N . ALA A 1 105 ? 4.767 1.695 -1.251 1.00 97.00 105 ALA A N 1
ATOM 788 C CA . ALA A 1 105 ? 5.126 1.306 0.106 1.00 97.00 105 ALA A CA 1
ATOM 789 C C . ALA A 1 105 ? 6.415 0.466 0.166 1.00 97.00 105 ALA A C 1
ATOM 791 O O . ALA A 1 105 ? 6.659 -0.177 1.184 1.00 97.00 105 ALA A O 1
ATOM 792 N N . GLN A 1 106 ? 7.201 0.432 -0.922 1.00 95.31 106 GLN A N 1
ATOM 793 C CA . GLN A 1 106 ? 8.500 -0.246 -1.000 1.00 95.31 106 GLN A CA 1
ATOM 794 C C . GLN A 1 106 ? 8.468 -1.690 -0.453 1.00 95.31 106 GLN A C 1
ATOM 796 O O . GLN A 1 106 ? 9.303 -2.118 0.344 1.00 95.31 106 GLN A O 1
ATOM 801 N N . CYS A 1 107 ? 7.506 -2.491 -0.916 1.00 95.00 107 CYS A N 1
ATOM 802 C CA . CYS A 1 107 ? 7.436 -3.907 -0.556 1.00 95.00 107 CYS A CA 1
ATOM 803 C C . CYS A 1 107 ? 8.497 -4.721 -1.311 1.00 95.00 107 CYS A C 1
ATOM 805 O O . CYS A 1 107 ? 8.665 -4.571 -2.521 1.00 95.00 107 CYS A O 1
ATOM 807 N N . VAL A 1 108 ? 9.174 -5.635 -0.614 1.00 93.19 108 VAL A N 1
ATOM 808 C CA . VAL A 1 108 ? 9.983 -6.694 -1.242 1.00 93.19 108 VAL A CA 1
ATOM 809 C C . VAL A 1 108 ? 9.044 -7.816 -1.721 1.00 93.19 108 VAL A C 1
ATOM 811 O O . VAL A 1 108 ? 8.072 -8.110 -1.021 1.00 93.19 108 VAL A O 1
ATOM 814 N N . PRO A 1 109 ? 9.311 -8.492 -2.856 1.00 93.38 109 PRO A N 1
ATOM 815 C CA . PRO A 1 109 ? 8.445 -9.542 -3.403 1.00 93.38 109 PRO A CA 1
ATOM 816 C C . PRO A 1 109 ? 8.015 -10.635 -2.429 1.00 93.38 109 PRO A C 1
ATOM 818 O O . PRO A 1 109 ? 6.848 -11.013 -2.418 1.00 93.38 109 PRO A O 1
ATOM 821 N N . GLY A 1 110 ? 8.924 -11.113 -1.572 1.00 92.69 110 GLY A N 1
ATOM 822 C CA . GLY A 1 110 ? 8.584 -12.098 -0.541 1.00 92.69 110 GLY A CA 1
ATOM 823 C C . GLY A 1 110 ? 7.543 -11.576 0.455 1.00 92.69 110 GLY A C 1
ATOM 824 O O . GLY A 1 110 ? 6.595 -12.285 0.783 1.00 92.69 110 GLY A O 1
ATOM 825 N N . THR A 1 111 ? 7.676 -10.316 0.881 1.00 94.69 111 THR A N 1
ATOM 826 C CA . THR A 1 111 ? 6.701 -9.646 1.751 1.00 94.69 111 THR A CA 1
ATOM 827 C C . THR A 1 111 ? 5.379 -9.437 1.022 1.00 94.69 111 THR A C 1
ATOM 829 O O . THR A 1 111 ? 4.332 -9.801 1.546 1.00 94.69 111 THR A O 1
ATOM 832 N N . PHE A 1 112 ? 5.410 -8.910 -0.204 1.00 97.38 112 PHE A N 1
ATOM 833 C CA . PHE A 1 112 ? 4.198 -8.711 -0.999 1.00 97.38 112 PHE A CA 1
ATOM 834 C C . PHE A 1 112 ? 3.411 -10.017 -1.163 1.00 97.38 112 PHE A C 1
ATOM 836 O O . PHE A 1 112 ? 2.209 -10.050 -0.919 1.00 97.38 112 PHE A O 1
ATOM 843 N N . ALA A 1 113 ? 4.106 -11.104 -1.504 1.00 96.81 113 ALA A N 1
ATOM 844 C CA . ALA A 1 113 ? 3.510 -12.417 -1.680 1.00 96.81 113 ALA A CA 1
ATOM 845 C C . ALA A 1 113 ? 2.930 -12.976 -0.374 1.00 96.81 113 ALA A C 1
ATOM 847 O O . ALA A 1 113 ? 1.804 -13.468 -0.359 1.00 96.81 113 ALA A O 1
ATOM 848 N N . GLN A 1 114 ? 3.672 -12.879 0.734 1.00 97.25 114 GLN A N 1
ATOM 849 C CA . GLN A 1 114 ? 3.242 -13.424 2.021 1.00 97.25 114 GLN A CA 1
ATOM 850 C C . GLN A 1 114 ? 2.053 -12.668 2.629 1.00 97.25 114 GLN A C 1
ATOM 852 O O . GLN A 1 114 ? 1.202 -13.289 3.259 1.00 97.25 114 GLN A O 1
ATOM 857 N N . TYR A 1 115 ? 1.974 -11.354 2.423 1.00 97.88 115 TYR A N 1
ATOM 858 C CA . TYR A 1 115 ? 0.942 -10.493 3.012 1.00 97.88 115 TYR A CA 1
ATOM 859 C C . TYR A 1 115 ? -0.117 -10.036 2.002 1.00 97.88 115 TYR A C 1
ATOM 861 O O . TYR A 1 115 ? -0.860 -9.086 2.266 1.00 97.88 115 TYR A O 1
ATOM 869 N N . HIS A 1 116 ? -0.197 -10.714 0.855 1.00 98.44 116 HIS A N 1
ATOM 870 C CA . HIS A 1 116 ? -1.108 -10.379 -0.236 1.00 98.44 116 HIS A CA 1
ATOM 871 C C . HIS A 1 116 ? -2.565 -10.277 0.236 1.00 98.44 116 HIS A C 1
ATOM 873 O O . HIS A 1 116 ? -3.039 -11.083 1.046 1.00 98.44 116 HIS A O 1
ATOM 879 N N . GLN A 1 117 ? -3.272 -9.254 -0.256 1.00 98.00 117 GLN A N 1
ATOM 880 C CA . GLN A 1 117 ? -4.673 -9.019 0.074 1.00 98.00 117 GLN A CA 1
ATOM 881 C C . GLN A 1 117 ? -5.588 -9.648 -0.988 1.00 98.00 117 GLN A C 1
ATOM 883 O O . GLN A 1 117 ? -5.558 -9.242 -2.152 1.00 98.00 117 GLN A O 1
ATOM 888 N N . PRO A 1 118 ? -6.490 -10.572 -0.611 1.00 95.81 118 PRO A N 1
ATOM 889 C CA . PRO A 1 118 ? -7.471 -11.117 -1.539 1.00 95.81 118 PRO A CA 1
ATOM 890 C C . PRO A 1 118 ? -8.267 -10.032 -2.268 1.00 95.81 118 PRO A C 1
ATOM 892 O O . PRO A 1 118 ? -8.793 -9.097 -1.662 1.00 95.81 118 PRO A O 1
ATOM 895 N N . GLY A 1 119 ? -8.408 -10.190 -3.584 1.00 94.88 119 GLY A N 1
ATOM 896 C CA . GLY A 1 119 ? -9.165 -9.255 -4.416 1.00 94.88 119 GLY A CA 1
ATOM 897 C C . GLY A 1 119 ? -8.391 -8.008 -4.857 1.00 94.88 119 GLY A C 1
ATOM 898 O O . GLY A 1 119 ? -9.022 -7.092 -5.402 1.00 94.88 119 GLY A O 1
ATOM 899 N N . THR A 1 120 ? -7.071 -7.963 -4.647 1.00 97.81 120 THR A N 1
ATOM 900 C CA . THR A 1 120 ? -6.144 -7.035 -5.319 1.00 97.81 120 THR A CA 1
ATOM 901 C C . THR A 1 120 ? -5.326 -7.753 -6.398 1.00 97.81 120 THR A C 1
ATOM 903 O O . THR A 1 120 ? -5.377 -8.977 -6.515 1.00 97.81 120 THR A O 1
ATOM 906 N N . SER A 1 121 ? -4.592 -6.988 -7.212 1.00 98.19 121 SER A N 1
ATOM 907 C CA . SER A 1 121 ? -3.686 -7.532 -8.232 1.00 98.19 121 SER A CA 1
ATOM 908 C C . SER A 1 121 ? -2.552 -8.361 -7.610 1.00 9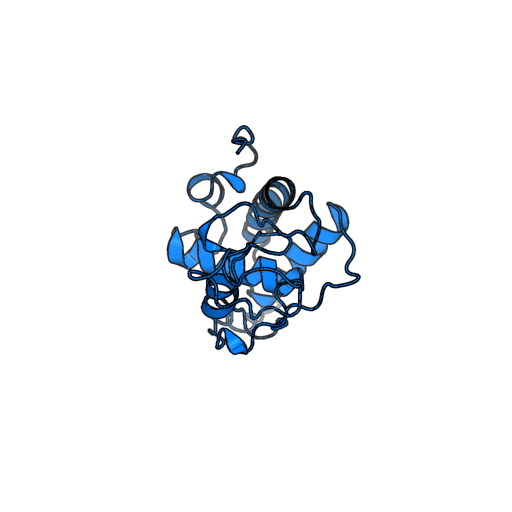8.19 121 SER A C 1
ATOM 910 O O . SER A 1 121 ? -2.184 -8.140 -6.456 1.00 98.19 121 SER A O 1
ATOM 912 N N . ASN A 1 122 ? -1.973 -9.285 -8.379 1.00 98.06 122 ASN A N 1
ATOM 913 C CA . ASN A 1 122 ? -0.709 -9.954 -8.036 1.00 98.06 122 ASN A CA 1
ATOM 914 C C . ASN A 1 122 ? 0.525 -9.150 -8.484 1.00 98.06 122 ASN A C 1
ATOM 916 O O . ASN A 1 122 ? 1.655 -9.572 -8.246 1.00 98.06 122 ASN A O 1
ATOM 920 N N . ASN A 1 123 ? 0.320 -8.014 -9.149 1.00 98.12 123 ASN A N 1
ATOM 921 C CA . ASN A 1 123 ? 1.396 -7.137 -9.583 1.00 98.12 123 ASN A CA 1
ATOM 922 C C . ASN A 1 123 ? 1.860 -6.246 -8.429 1.00 98.12 123 ASN A C 1
ATOM 924 O O . ASN A 1 123 ? 1.063 -5.512 -7.846 1.00 98.12 123 ASN A O 1
ATOM 928 N N . ILE A 1 124 ? 3.152 -6.295 -8.112 1.00 97.69 124 ILE A N 1
ATOM 929 C CA . ILE A 1 124 ? 3.739 -5.529 -7.007 1.00 97.69 124 ILE A CA 1
ATOM 930 C C . ILE A 1 124 ? 3.783 -4.013 -7.264 1.00 97.69 124 ILE A C 1
ATOM 932 O O . ILE A 1 124 ? 3.859 -3.242 -6.306 1.00 97.69 124 ILE A O 1
ATOM 936 N N . TYR A 1 125 ? 3.697 -3.584 -8.525 1.00 98.31 125 TYR A N 1
ATOM 937 C CA . TYR A 1 125 ? 3.574 -2.183 -8.940 1.00 98.31 125 TYR A CA 1
ATOM 938 C C . TYR A 1 125 ? 2.117 -1.694 -9.006 1.00 98.31 125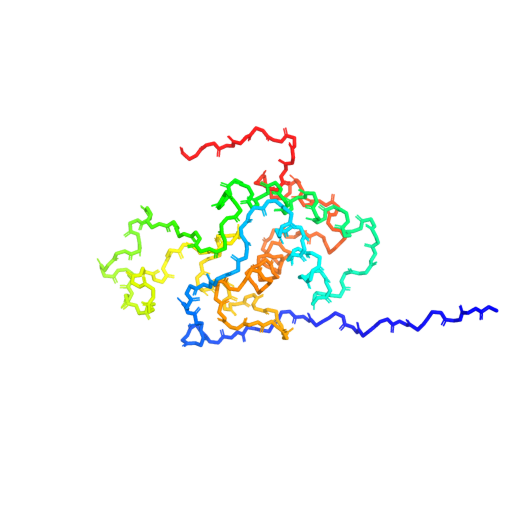 TYR A C 1
ATOM 940 O O . TYR A 1 125 ? 1.877 -0.511 -9.256 1.00 98.31 125 TYR A O 1
ATOM 948 N N . ASP A 1 126 ? 1.127 -2.565 -8.763 1.00 98.56 126 ASP A N 1
ATOM 949 C CA . ASP A 1 126 ? -0.247 -2.121 -8.520 1.00 98.56 126 ASP A CA 1
ATOM 950 C C . ASP A 1 126 ? -0.304 -1.392 -7.166 1.00 98.56 126 ASP A C 1
ATOM 952 O O . ASP A 1 126 ? -0.053 -2.007 -6.123 1.00 98.56 126 ASP A O 1
ATOM 956 N N . PRO A 1 127 ? -0.622 -0.087 -7.137 1.00 98.38 127 PRO A N 1
ATOM 957 C CA . PRO A 1 127 ? -0.493 0.713 -5.926 1.00 98.38 127 PRO A CA 1
ATOM 958 C C . PRO A 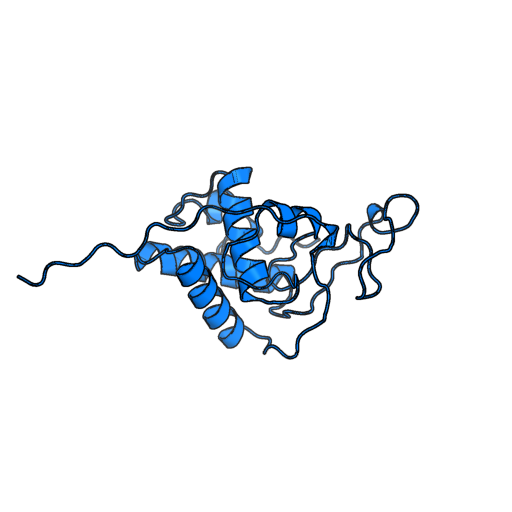1 127 ? -1.439 0.242 -4.816 1.00 98.38 127 PRO A C 1
ATOM 960 O O . PRO A 1 127 ? -1.064 0.266 -3.644 1.00 98.38 127 PRO A O 1
ATOM 963 N N . VAL A 1 128 ? -2.634 -0.242 -5.171 1.00 98.69 128 VAL A N 1
ATOM 964 C CA . VAL A 1 128 ? -3.622 -0.743 -4.205 1.00 98.69 128 VAL A CA 1
ATOM 965 C C . VAL A 1 128 ? -3.141 -2.047 -3.568 1.00 98.69 128 VAL A C 1
ATOM 967 O O . VAL A 1 128 ? -3.155 -2.163 -2.342 1.00 98.69 128 VAL A O 1
ATOM 970 N N . ALA A 1 129 ? -2.6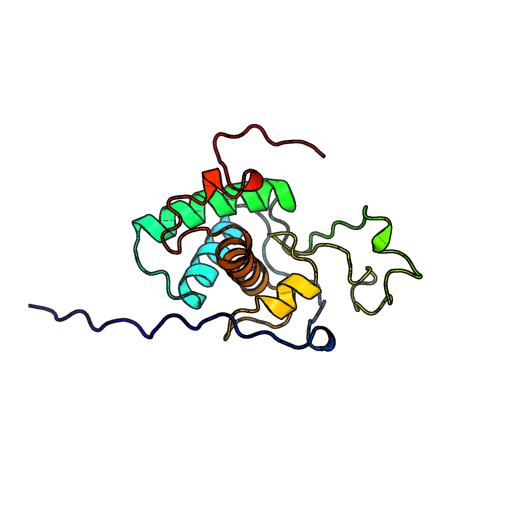77 -3.013 -4.366 1.00 98.62 129 ALA A N 1
ATOM 971 C CA . ALA A 1 129 ? -2.121 -4.267 -3.865 1.00 98.62 129 ALA A CA 1
ATOM 972 C C . ALA A 1 129 ? -0.870 -4.033 -3.007 1.00 98.62 129 ALA A C 1
ATOM 974 O O . ALA A 1 129 ? -0.738 -4.627 -1.938 1.00 98.62 129 ALA A O 1
ATOM 975 N N . ASN A 1 130 ? 0.026 -3.145 -3.450 1.00 98.62 130 ASN A N 1
ATOM 976 C CA . ASN A 1 130 ? 1.266 -2.812 -2.750 1.00 98.62 130 ASN A CA 1
ATOM 977 C C . ASN A 1 130 ? 0.987 -2.215 -1.360 1.00 98.62 130 ASN A C 1
ATOM 979 O O . ASN A 1 130 ? 1.529 -2.679 -0.355 1.00 98.62 130 ASN A O 1
ATOM 983 N N . ILE A 1 131 ? 0.074 -1.240 -1.285 1.00 98.62 131 ILE A N 1
ATOM 984 C CA . ILE A 1 131 ? -0.341 -0.624 -0.021 1.00 98.62 131 ILE A CA 1
ATOM 985 C C . ILE A 1 131 ? -1.059 -1.639 0.876 1.00 98.62 131 ILE A C 1
ATOM 987 O O . ILE A 1 131 ? -0.739 -1.729 2.061 1.00 98.62 131 ILE A O 1
ATOM 991 N N . ALA A 1 132 ? -1.995 -2.426 0.336 1.00 98.62 132 ALA A N 1
ATOM 992 C CA . ALA A 1 132 ? -2.744 -3.403 1.124 1.00 98.62 132 ALA A CA 1
ATOM 993 C C . ALA A 1 132 ? -1.829 -4.482 1.730 1.00 98.62 132 ALA A C 1
ATOM 995 O O . ALA A 1 132 ? -1.955 -4.800 2.915 1.00 98.62 132 ALA A O 1
ATOM 996 N N . ALA A 1 133 ? -0.862 -4.988 0.956 1.00 98.50 133 ALA A N 1
ATOM 997 C CA . ALA A 1 133 ? 0.130 -5.938 1.450 1.00 98.50 133 ALA A CA 1
ATOM 998 C C . ALA A 1 133 ? 1.028 -5.323 2.536 1.00 98.50 133 ALA A C 1
ATOM 1000 O O . ALA A 1 133 ? 1.280 -5.956 3.561 1.00 98.50 133 ALA A O 1
ATOM 1001 N N . SER A 1 134 ? 1.452 -4.065 2.367 1.00 98.38 134 SER A N 1
ATOM 1002 C CA . SER A 1 134 ? 2.196 -3.329 3.395 1.00 98.38 134 SER A CA 1
ATOM 1003 C C . SER A 1 134 ? 1.390 -3.169 4.692 1.00 98.38 134 SER A C 1
ATOM 1005 O O . SER A 1 134 ? 1.918 -3.421 5.774 1.00 98.38 134 SER A O 1
ATOM 1007 N N . MET A 1 135 ? 0.104 -2.812 4.607 1.00 98.38 135 MET A N 1
ATOM 1008 C CA . MET A 1 135 ? -0.766 -2.678 5.784 1.00 98.38 135 MET A CA 1
ATOM 1009 C C . MET A 1 135 ? -0.903 -4.008 6.533 1.00 98.38 135 MET A C 1
ATOM 1011 O O . MET A 1 135 ? -0.780 -4.048 7.757 1.00 98.38 135 MET A O 1
ATOM 1015 N N . ASN A 1 136 ? -1.099 -5.108 5.805 1.00 98.19 136 ASN A N 1
ATOM 1016 C CA . ASN A 1 136 ? -1.116 -6.453 6.377 1.00 98.19 136 ASN A CA 1
ATOM 1017 C C . ASN A 1 136 ? 0.211 -6.804 7.065 1.00 98.19 136 ASN A C 1
ATOM 1019 O O . ASN A 1 136 ? 0.203 -7.294 8.196 1.00 98.19 136 ASN A O 1
ATOM 1023 N N . TYR A 1 137 ? 1.339 -6.486 6.426 1.00 97.31 137 TYR A N 1
ATOM 1024 C CA . TYR A 1 137 ? 2.669 -6.693 6.992 1.00 97.31 137 TYR A CA 1
ATOM 1025 C C . TYR A 1 137 ? 2.863 -5.935 8.307 1.00 97.31 137 TYR A C 1
ATOM 1027 O O . TYR A 1 137 ? 3.260 -6.546 9.295 1.00 97.31 137 TYR A O 1
ATOM 1035 N N . VAL A 1 138 ? 2.561 -4.633 8.372 1.00 96.94 138 VAL A N 1
ATOM 1036 C CA . VAL A 1 138 ? 2.783 -3.858 9.607 1.00 96.94 138 VAL A CA 1
ATOM 1037 C C . VAL A 1 138 ? 1.824 -4.262 10.732 1.00 96.94 138 VAL A C 1
ATOM 1039 O O . VAL A 1 138 ? 2.217 -4.245 11.900 1.00 96.94 138 VAL A O 1
ATOM 1042 N N . MET A 1 139 ? 0.598 -4.688 10.400 1.00 97.06 139 MET A N 1
ATOM 1043 C CA . MET A 1 139 ? -0.341 -5.239 11.384 1.00 97.06 139 MET A CA 1
ATOM 1044 C C . MET A 1 139 ? 0.188 -6.540 12.002 1.00 97.06 139 MET A C 1
ATOM 1046 O O . MET A 1 139 ? 0.155 -6.691 13.221 1.00 97.06 139 MET A O 1
ATOM 1050 N N . GLU A 1 140 ? 0.712 -7.466 11.195 1.00 95.00 140 GLU A N 1
ATOM 1051 C CA . GLU A 1 140 ? 1.208 -8.754 11.698 1.00 95.00 140 GLU A CA 1
ATOM 1052 C C . GLU A 1 140 ? 2.604 -8.650 12.329 1.00 95.00 140 GLU A C 1
ATOM 1054 O O . GLU A 1 140 ? 2.854 -9.195 13.405 1.00 95.00 140 GLU A O 1
ATOM 1059 N N . ARG A 1 141 ? 3.529 -7.942 11.676 1.00 93.31 141 ARG A N 1
ATOM 1060 C CA . ARG A 1 141 ? 4.942 -7.899 12.063 1.00 93.31 141 ARG A CA 1
ATOM 1061 C C . ARG A 1 141 ? 5.213 -6.967 13.235 1.00 93.31 141 ARG A C 1
ATOM 1063 O O . ARG A 1 141 ? 6.045 -7.304 14.079 1.00 93.31 141 ARG A O 1
ATOM 1070 N N . TYR A 1 142 ? 4.559 -5.807 13.249 1.00 92.31 142 TYR A N 1
ATOM 1071 C CA . TYR A 1 142 ? 4.786 -4.751 14.238 1.00 92.31 142 TYR A CA 1
ATOM 1072 C C . TYR A 1 142 ? 3.607 -4.580 15.202 1.00 92.31 142 TYR A C 1
ATOM 1074 O O . TYR A 1 142 ? 3.679 -3.771 16.115 1.00 92.31 142 TYR A O 1
ATOM 1082 N N . GLY A 1 143 ? 2.520 -5.345 15.044 1.00 94.62 143 GLY A N 1
ATOM 1083 C CA . GLY A 1 143 ? 1.365 -5.244 15.937 1.00 94.62 143 GLY A CA 1
ATOM 1084 C C . GLY A 1 143 ? 0.593 -3.934 15.778 1.00 94.62 143 GLY A C 1
ATOM 1085 O O . GLY A 1 143 ? -0.060 -3.483 16.725 1.00 94.62 143 GLY A O 1
ATOM 1086 N N . VAL A 1 144 ? 0.652 -3.306 14.596 1.00 96.06 144 VAL A N 1
ATOM 1087 C CA . VAL A 1 144 ? -0.198 -2.149 14.302 1.00 96.06 144 VAL A CA 1
ATOM 1088 C C . VAL A 1 144 ? -1.658 -2.573 14.429 1.00 96.06 144 VAL A C 1
ATOM 1090 O O . VAL A 1 144 ? -2.109 -3.559 13.846 1.00 96.06 144 VAL A O 1
ATOM 1093 N N . HIS A 1 145 ? -2.419 -1.823 15.211 1.00 96.44 145 HIS A N 1
ATOM 1094 C CA . HIS A 1 145 ? -3.836 -2.046 15.368 1.00 96.44 145 HIS A CA 1
ATOM 1095 C C . HIS A 1 145 ? -4.559 -1.754 14.066 1.00 96.44 145 HIS A C 1
ATOM 1097 O O . HIS A 1 145 ? -4.276 -0.795 13.349 1.00 96.44 145 HIS A O 1
ATOM 1103 N N . ARG A 1 146 ? -5.599 -2.538 13.815 1.00 95.00 146 ARG A N 1
ATOM 1104 C CA . ARG A 1 146 ? -6.448 -2.378 12.643 1.00 95.00 146 ARG A CA 1
ATOM 1105 C C . ARG A 1 146 ? -7.121 -1.002 12.553 1.00 95.00 146 ARG A C 1
ATOM 1107 O O . ARG A 1 146 ? -7.409 -0.539 11.453 1.00 95.00 146 ARG A O 1
ATOM 1114 N N . ASP A 1 147 ? -7.347 -0.334 13.683 1.00 94.88 147 ASP A N 1
ATOM 1115 C CA . ASP A 1 147 ? -7.875 1.032 13.718 1.00 94.88 147 ASP A CA 1
ATOM 1116 C C . ASP A 1 147 ? -6.796 2.120 13.522 1.00 94.88 147 ASP A C 1
ATOM 1118 O O . ASP A 1 147 ? -7.095 3.310 13.628 1.00 94.88 147 ASP A O 1
ATOM 1122 N N . GLY A 1 148 ? -5.543 1.728 13.268 1.00 95.25 148 GLY A N 1
ATOM 1123 C CA . GLY A 1 148 ? -4.412 2.616 12.992 1.00 95.25 148 GLY A CA 1
ATOM 1124 C C . GLY A 1 148 ? -3.933 3.434 14.195 1.00 95.25 148 GLY A C 1
ATOM 1125 O O . GLY A 1 148 ? -3.101 4.322 14.031 1.00 95.25 148 GLY A O 1
ATOM 1126 N N . SER A 1 149 ? -4.449 3.178 15.403 1.00 95.56 149 SER A N 1
ATOM 1127 C CA . SER A 1 149 ? -4.213 4.013 16.592 1.00 95.56 149 SER A CA 1
ATOM 1128 C C . SER A 1 149 ? -2.751 4.101 17.034 1.00 95.56 149 SER A C 1
ATOM 1130 O O . SER A 1 149 ? -2.347 5.133 17.564 1.00 95.56 149 SER A O 1
ATOM 1132 N N . ASN A 1 150 ? -1.959 3.055 16.804 1.00 95.25 150 ASN A N 1
ATOM 1133 C CA . ASN A 1 150 ? -0.535 2.991 17.148 1.00 95.25 150 ASN A CA 1
ATOM 1134 C C . ASN A 1 150 ? 0.392 3.018 15.920 1.00 95.25 150 ASN A C 1
ATOM 1136 O O . ASN A 1 150 ? 1.594 2.834 16.082 1.00 95.25 150 ASN A O 1
ATOM 1140 N N . LEU A 1 151 ? -0.121 3.271 14.707 1.00 93.50 151 LEU A N 1
ATOM 1141 C CA . LEU A 1 151 ? 0.675 3.195 13.472 1.00 93.50 151 LEU A CA 1
ATOM 1142 C C . LEU A 1 151 ? 1.945 4.059 13.539 1.00 93.50 151 LEU A C 1
ATOM 1144 O O . LEU A 1 151 ? 3.033 3.570 13.263 1.00 93.50 151 LEU A O 1
ATOM 1148 N N . ALA A 1 152 ? 1.824 5.319 13.960 1.00 90.06 152 ALA A N 1
ATOM 1149 C CA . ALA A 1 152 ? 2.963 6.234 14.060 1.00 90.06 152 ALA A CA 1
ATOM 1150 C C . ALA A 1 152 ? 3.986 5.837 15.144 1.00 90.06 152 ALA A C 1
ATOM 1152 O O . ALA A 1 152 ? 5.143 6.249 15.074 1.00 90.06 152 ALA A O 1
ATOM 1153 N N . ALA A 1 153 ? 3.570 5.065 16.152 1.00 89.31 153 ALA A N 1
ATOM 1154 C CA . ALA A 1 153 ? 4.459 4.585 17.205 1.00 89.31 153 ALA A CA 1
ATOM 1155 C C . ALA A 1 153 ? 5.255 3.354 16.750 1.00 89.31 153 ALA A C 1
ATOM 1157 O O . ALA A 1 153 ? 6.453 3.272 17.009 1.00 89.31 153 ALA A O 1
ATOM 1158 N N . GLU A 1 154 ? 4.601 2.430 16.043 1.00 91.06 154 GLU A N 1
ATOM 1159 C CA . GLU A 1 154 ? 5.211 1.171 15.600 1.00 91.06 154 GLU A CA 1
ATOM 1160 C C . GLU A 1 154 ? 5.961 1.302 14.266 1.00 91.06 154 GLU A C 1
ATOM 1162 O O . GLU A 1 154 ? 6.887 0.541 13.992 1.00 91.06 154 GLU A O 1
ATOM 1167 N N . VAL A 1 155 ? 5.574 2.269 13.426 1.00 89.19 155 VAL A N 1
ATOM 1168 C CA . VAL A 1 155 ? 6.143 2.484 12.090 1.00 89.19 155 VAL A CA 1
ATOM 1169 C C . VAL A 1 155 ? 6.654 3.925 11.982 1.00 89.19 155 VAL A C 1
ATOM 1171 O O . VAL A 1 155 ? 5.909 4.822 11.580 1.00 89.19 155 VAL A O 1
ATOM 1174 N N . PRO A 1 156 ? 7.939 4.182 12.300 1.00 86.25 156 PRO A N 1
ATOM 1175 C CA . PRO A 1 156 ? 8.513 5.529 12.276 1.00 86.25 156 PRO A CA 1
ATOM 1176 C C . PRO A 1 156 ? 8.389 6.235 10.919 1.00 86.25 156 PRO A C 1
ATOM 1178 O O . PRO A 1 156 ? 8.138 7.437 10.870 1.00 86.25 156 PRO A O 1
ATOM 1181 N N . GLN A 1 157 ? 8.485 5.496 9.807 1.00 79.94 157 GLN A N 1
ATOM 1182 C CA . GLN A 1 157 ? 8.295 6.046 8.458 1.00 79.94 157 GLN A CA 1
ATOM 1183 C C . GLN A 1 157 ? 6.873 6.589 8.240 1.00 79.94 157 GLN A C 1
ATOM 1185 O O . GLN A 1 157 ? 6.712 7.560 7.506 1.00 79.94 157 GLN A O 1
ATOM 1190 N N . ALA A 1 158 ? 5.865 6.039 8.922 1.00 73.25 158 ALA A N 1
ATOM 1191 C CA . ALA A 1 158 ? 4.481 6.512 8.885 1.00 73.25 158 ALA A CA 1
ATOM 1192 C C . ALA A 1 158 ? 4.192 7.625 9.910 1.00 73.25 158 ALA A C 1
ATOM 1194 O O . ALA A 1 158 ? 3.092 8.174 9.941 1.00 73.25 158 ALA A O 1
ATOM 1195 N N . ASN A 1 159 ? 5.155 7.976 10.764 1.00 78.69 159 ASN A N 1
ATOM 1196 C CA . ASN A 1 159 ? 4.985 9.049 11.732 1.00 78.69 159 ASN A CA 1
ATOM 1197 C C . ASN A 1 159 ? 5.143 10.423 11.058 1.00 78.69 159 ASN A C 1
ATOM 1199 O O . ASN A 1 159 ? 6.241 10.786 10.625 1.00 78.69 159 ASN A O 1
ATOM 1203 N N . VAL A 1 160 ? 4.047 11.187 11.014 1.00 70.00 160 VAL A N 1
ATOM 1204 C CA . VAL A 1 160 ? 3.968 12.553 10.459 1.00 70.00 160 VAL A CA 1
ATOM 1205 C C . VAL A 1 160 ? 4.861 13.540 11.222 1.00 70.00 160 VAL A C 1
ATOM 1207 O O . VAL A 1 160 ? 5.375 14.486 10.632 1.00 70.00 160 VAL A O 1
ATOM 1210 N N . GLU A 1 161 ? 5.058 13.317 12.522 1.00 69.44 161 GLU A N 1
ATOM 1211 C CA . GLU A 1 161 ? 5.811 14.200 13.422 1.00 69.44 161 GLU A CA 1
ATOM 1212 C C . GLU A 1 161 ? 7.294 13.823 13.532 1.00 69.44 161 GLU A C 1
ATOM 1214 O O . GLU A 1 161 ? 8.098 14.617 14.021 1.00 69.44 161 GLU A O 1
ATOM 1219 N N . ALA A 1 162 ? 7.673 12.619 13.096 1.00 63.41 162 ALA A N 1
ATOM 1220 C CA . ALA A 1 162 ? 9.073 12.220 13.056 1.00 63.41 162 ALA A CA 1
ATOM 1221 C C . ALA A 1 162 ? 9.802 12.981 11.941 1.00 63.41 162 ALA A C 1
ATOM 1223 O O . ALA A 1 162 ? 9.279 13.109 10.834 1.00 63.41 162 ALA A O 1
ATOM 1224 N N . ASP A 1 163 ? 11.020 13.450 12.212 1.00 51.75 163 ASP A N 1
ATOM 1225 C CA . ASP A 1 163 ? 11.921 13.931 11.162 1.00 51.75 163 ASP A CA 1
ATOM 1226 C C . ASP A 1 163 ? 12.176 12.783 10.163 1.00 51.75 163 ASP A C 1
ATOM 1228 O O . ASP A 1 163 ? 12.277 11.628 10.601 1.00 51.75 163 ASP A O 1
ATOM 1232 N N . PRO A 1 164 ? 12.217 13.030 8.838 1.00 50.94 164 PRO A N 1
ATOM 1233 C CA . PRO A 1 164 ? 12.551 11.986 7.878 1.00 50.94 164 PRO A CA 1
ATOM 1234 C C . PRO A 1 164 ? 13.952 11.461 8.200 1.00 50.94 164 PRO A C 1
ATOM 1236 O O . PRO A 1 164 ? 14.949 12.111 7.900 1.00 50.94 164 PRO A O 1
ATOM 1239 N N . GLN A 1 165 ? 14.036 10.285 8.827 1.00 46.44 165 GLN A N 1
ATOM 1240 C CA . GLN A 1 165 ? 15.308 9.599 9.016 1.00 46.44 165 GLN A CA 1
ATOM 1241 C C . GLN A 1 165 ? 15.852 9.262 7.629 1.00 46.44 165 GLN A C 1
ATOM 1243 O O . GLN A 1 165 ? 15.380 8.338 6.972 1.00 46.44 165 GLN A O 1
ATOM 1248 N N . GLY A 1 166 ? 16.784 10.095 7.167 1.00 40.66 166 GLY A N 1
ATOM 1249 C CA . GLY A 1 166 ? 17.504 9.895 5.922 1.00 40.66 166 GLY A CA 1
ATOM 1250 C C . GLY A 1 166 ? 18.295 8.592 5.970 1.00 40.66 166 GLY A C 1
ATOM 1251 O O . GLY A 1 166 ? 18.850 8.239 7.014 1.00 40.66 166 GLY A O 1
ATOM 1252 N N . TYR A 1 167 ? 18.304 7.898 4.834 1.00 37.53 167 TYR A N 1
ATOM 1253 C CA . TYR A 1 167 ? 19.222 6.799 4.550 1.00 37.53 167 TYR A CA 1
ATOM 1254 C C . TYR A 1 167 ? 20.677 7.282 4.532 1.00 37.53 167 TYR A C 1
ATOM 1256 O O . TYR A 1 167 ? 20.922 8.406 4.029 1.00 37.53 167 TYR A O 1
#

Secondary structure (DSSP, 8-state):
---PPPPPPPPPP----GGG-B-----PPPSHHHHHHHHHHHHHHHT---HHHHHHHHHHHHHHHHHHHTT-TT-EE---GGGSTTTS----TTSS-TTSEETTTTB-HHHHHHTPPTTS-SBTT-HHHHHHHHHHHHHHHS---TT-TTHHHH-GGG-SSS-----

Organism: NCBI:txid487514

Foldseek 3Di:
DDDDDQDDPFDAFDFAPLLLAAADADPQDFDLVSLLVLLVLLCVLRVPPDPLLSVLSSLLLSQLLCLQAVRQLFDKDQPDPCFDPPNFPQPHPVRTGLQIFGGSNRDRSVLLRGQFGPPDDSYCSRNNRVSNSVVSCCCVPQVQDSSNPCVCVSPVSSNPPHDSPDD

Solvent-accessible surface area (backbone atoms only — not comparable to full-atom values): 8975 Å² total; per-residue (Å²): 131,88,79,80,72,80,73,77,79,53,64,66,67,47,60,49,61,59,88,63,54,37,52,65,74,61,90,70,71,55,33,72,71,46,46,52,53,33,49,53,53,19,32,55,58,49,51,56,76,53,68,68,26,45,50,40,44,48,55,22,47,54,40,23,18,44,73,62,25,66,27,26,31,70,31,69,52,74,85,53,76,57,26,40,75,91,71,17,86,64,76,45,85,69,76,47,25,58,56,28,24,30,8,25,60,43,42,28,48,62,55,38,18,56,20,20,42,68,94,49,62,57,29,45,27,37,48,35,28,27,43,31,8,45,53,46,41,42,32,71,76,57,62,32,45,92,55,27,82,43,34,48,77,66,34,60,65,23,20,81,85,51,77,84,81,74,131

InterPro domains:
  IPR008258 Transglycosylase SLT domain 1 [PF01464]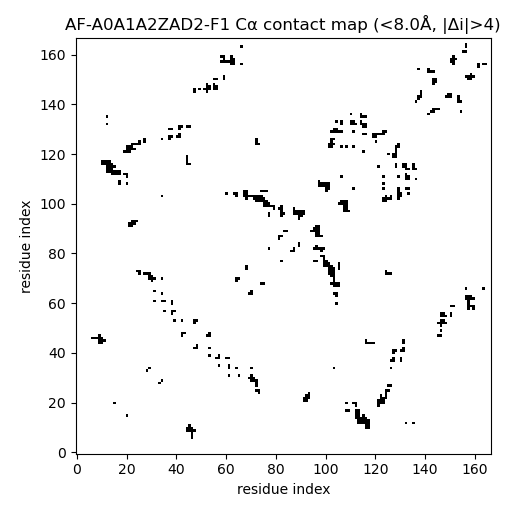 (65-146)
  IPR023346 Lysozyme-like domain superfamily [SSF53955] (61-146)

Mean predicted aligned error: 6.9 Å

Sequence (167 aa):
MPTSVPGPPASQPAPIPVDQVDYDQTSNAAGPEATRDYIDQALDKLGITDLAARQRWMDGYTTMTLRESSYDPNAVNDWDVNSQPPNSTHHASDGYGNGCSRGLAQCVPGTFAQYHQPGTSNNIYDPVANIAASMNYVMERYGVHRDGSNLAAEVPQANVEADPQGY

Nearest PDB structures (foldseek):
  3wh1-assembly1_A  TM=5.479E-01  e=1.134E+00  Gemmabryum coronatum

pLDDT: mean 86.74, std 16.9, range [37.53, 98.69]

Radius of gyration: 15.89 Å; Cα contacts (8 Å, |Δi|>4): 330; chains: 1; bounding box: 59×32×33 Å